Protein AF-A0A7K2IVZ9-F1 (afdb_monomer)

Sequence (81 aa):
MYNNSTSYSGVTIINEGTKYHPLMDSNGECLCSGNTSLEMKNSLKPGEQVAYWSMFSVPSDVDTITLEIPGFDPIEDIPIS

Structure (mmCIF, N/CA/C/O backbone):
data_AF-A0A7K2IVZ9-F1
#
_entry.id   AF-A0A7K2IVZ9-F1
#
loop_
_atom_site.group_PDB
_atom_site.id
_atom_site.type_symbol
_atom_site.label_atom_id
_atom_site.label_alt_id
_atom_site.label_comp_id
_atom_site.label_asym_id
_atom_site.label_entity_id
_atom_site.label_seq_id
_atom_site.pdbx_PDB_ins_code
_atom_site.Cartn_x
_atom_site.Cartn_y
_atom_site.Cartn_z
_atom_site.occupancy
_atom_site.B_iso_or_equiv
_atom_site.auth_seq_id
_atom_site.auth_comp_id
_atom_site.auth_asym_id
_atom_site.auth_atom_id
_atom_site.pdbx_PDB_model_num
ATOM 1 N N . MET A 1 1 ? -3.039 14.755 -10.653 1.00 35.78 1 MET A N 1
ATOM 2 C CA . MET A 1 1 ? -1.590 14.472 -10.735 1.00 35.78 1 MET A CA 1
ATOM 3 C C . MET A 1 1 ? -0.975 14.950 -9.432 1.00 35.78 1 MET A C 1
ATOM 5 O O . MET A 1 1 ? -1.004 16.146 -9.174 1.00 35.78 1 MET A O 1
ATOM 9 N N . TYR A 1 2 ? -0.590 14.027 -8.552 1.00 38.50 2 TYR A N 1
ATOM 10 C CA . TYR A 1 2 ? -0.111 14.339 -7.204 1.00 38.50 2 TYR A CA 1
ATOM 11 C C . TYR A 1 2 ? 1.283 14.982 -7.295 1.00 38.50 2 TYR A C 1
ATOM 13 O O . TYR A 1 2 ? 2.249 14.312 -7.632 1.00 38.50 2 TYR A O 1
ATOM 21 N N . ASN A 1 3 ? 1.358 16.299 -7.071 1.00 38.28 3 ASN A N 1
ATOM 22 C CA . ASN A 1 3 ? 2.567 17.125 -7.212 1.00 38.28 3 ASN A CA 1
ATOM 23 C C . ASN A 1 3 ? 3.215 17.445 -5.851 1.00 38.28 3 ASN A C 1
ATOM 25 O O . ASN A 1 3 ? 3.718 18.543 -5.635 1.00 38.28 3 ASN A O 1
ATOM 29 N N . ASN A 1 4 ? 3.139 16.506 -4.909 1.00 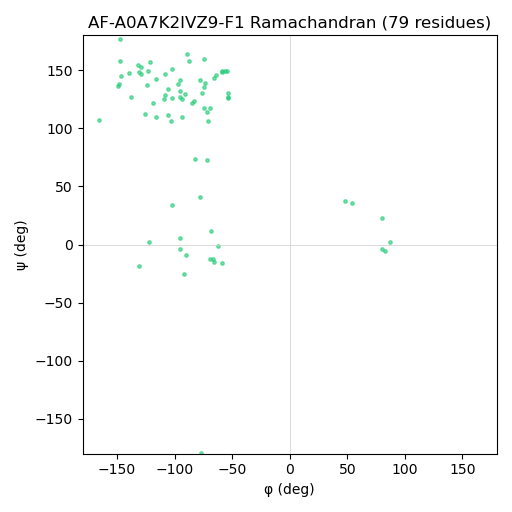43.75 4 ASN A N 1
ATOM 30 C CA . ASN A 1 4 ? 3.838 16.591 -3.634 1.00 43.75 4 ASN A CA 1
ATOM 31 C C . ASN A 1 4 ? 4.654 15.306 -3.504 1.00 43.75 4 ASN A C 1
ATOM 33 O O . ASN A 1 4 ? 4.087 14.218 -3.463 1.00 43.75 4 ASN A O 1
ATOM 37 N N . SER A 1 5 ? 5.977 15.434 -3.551 1.00 47.09 5 SER A N 1
ATOM 38 C CA . SER A 1 5 ? 6.940 14.332 -3.631 1.00 47.09 5 SER A CA 1
ATOM 39 C C . SER A 1 5 ? 7.160 13.645 -2.280 1.00 47.09 5 SER A C 1
ATOM 41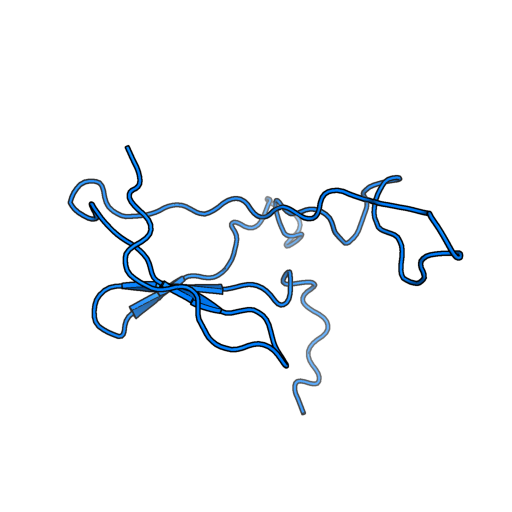 O O . SER A 1 5 ? 8.294 13.346 -1.915 1.00 47.09 5 SER A O 1
ATOM 43 N N . THR A 1 6 ? 6.103 13.432 -1.499 1.00 49.88 6 THR A N 1
ATOM 44 C CA . THR A 1 6 ? 6.162 12.487 -0.387 1.00 49.88 6 THR A CA 1
ATOM 45 C C . THR A 1 6 ? 6.202 11.088 -0.997 1.00 49.88 6 THR A C 1
ATOM 47 O O . THR A 1 6 ? 5.273 10.683 -1.697 1.00 49.88 6 THR A O 1
ATOM 50 N N . SER A 1 7 ? 7.327 10.390 -0.809 1.00 58.84 7 SER A N 1
ATOM 51 C CA . SER A 1 7 ? 7.593 9.059 -1.367 1.00 58.84 7 SER A CA 1
ATOM 52 C C . SER A 1 7 ? 6.743 8.012 -0.654 1.00 58.84 7 SER A C 1
ATOM 54 O O . SER A 1 7 ? 7.224 7.241 0.170 1.00 58.84 7 SER A O 1
ATOM 56 N N . TYR A 1 8 ? 5.444 8.004 -0.930 1.00 58.75 8 TYR A N 1
ATOM 57 C CA . TYR A 1 8 ? 4.614 6.858 -0.604 1.00 58.75 8 TYR A CA 1
ATOM 58 C C . TYR A 1 8 ? 4.938 5.755 -1.609 1.00 58.75 8 TYR A C 1
ATOM 60 O O . TYR A 1 8 ? 4.986 6.004 -2.817 1.00 58.75 8 TYR A O 1
ATOM 68 N N . SER A 1 9 ? 5.105 4.522 -1.130 1.00 64.06 9 SER A N 1
ATOM 69 C CA . SER A 1 9 ? 4.909 3.371 -2.009 1.00 64.06 9 SER A CA 1
ATOM 70 C C . SER A 1 9 ? 3.522 3.521 -2.636 1.00 64.06 9 SER A C 1
ATOM 72 O O . SER A 1 9 ? 2.548 3.805 -1.938 1.00 64.06 9 SER A O 1
ATOM 74 N N . GLY A 1 10 ? 3.428 3.384 -3.960 1.00 70.12 10 GLY A N 1
ATOM 75 C CA . GLY A 1 10 ? 2.156 3.480 -4.681 1.00 70.12 10 GLY A CA 1
ATOM 76 C C . GLY A 1 10 ? 1.133 2.410 -4.276 1.00 70.12 10 GLY A C 1
ATOM 77 O O . GLY A 1 10 ? 0.032 2.413 -4.811 1.00 70.12 10 GLY A O 1
ATOM 78 N N . VAL A 1 11 ? 1.496 1.508 -3.360 1.00 80.31 11 VAL A N 1
ATOM 79 C CA . VAL A 1 11 ? 0.669 0.431 -2.827 1.00 80.31 11 VAL A CA 1
ATOM 80 C C . VAL A 1 11 ? -0.080 0.907 -1.582 1.00 80.31 11 VAL A C 1
ATOM 82 O O . VAL A 1 11 ? 0.517 1.432 -0.640 1.00 80.31 11 VAL A O 1
ATOM 85 N N . THR A 1 12 ? -1.390 0.678 -1.556 1.00 86.94 12 THR A N 1
ATOM 86 C CA . THR A 1 12 ? -2.250 0.988 -0.403 1.00 86.94 12 THR A CA 1
ATOM 87 C C . THR A 1 12 ? -3.097 -0.213 -0.022 1.00 86.94 12 THR A C 1
ATOM 89 O O . THR A 1 12 ? -3.425 -1.028 -0.883 1.00 86.94 12 THR A O 1
ATOM 92 N N . ILE A 1 13 ? -3.481 -0.292 1.252 1.00 89.12 13 ILE A N 1
ATOM 93 C CA . ILE A 1 13 ? -4.463 -1.274 1.720 1.00 89.12 13 ILE A CA 1
ATOM 94 C C . ILE A 1 13 ? -5.776 -0.576 2.069 1.00 89.12 13 ILE A C 1
ATOM 96 O O . ILE A 1 13 ? -5.778 0.571 2.529 1.00 89.12 13 ILE A O 1
ATOM 100 N N . ILE A 1 14 ? -6.888 -1.267 1.839 1.00 89.06 14 ILE A N 1
ATOM 101 C CA . ILE A 1 14 ? -8.234 -0.793 2.155 1.00 89.06 14 ILE A CA 1
ATOM 102 C C . ILE A 1 14 ? -8.932 -1.801 3.066 1.00 89.06 14 ILE A C 1
ATOM 104 O O . ILE A 1 14 ? -8.868 -3.007 2.830 1.00 89.06 14 ILE A O 1
ATOM 108 N N . ASN A 1 15 ? -9.627 -1.290 4.080 1.00 88.50 15 ASN A N 1
ATOM 109 C CA . ASN A 1 15 ? -10.579 -2.040 4.894 1.00 88.50 15 ASN A CA 1
ATOM 110 C C . ASN A 1 15 ? -11.823 -1.165 5.132 1.00 88.50 15 ASN A C 1
ATOM 112 O O . ASN A 1 15 ? -11.687 -0.004 5.510 1.00 88.50 15 ASN A O 1
ATOM 116 N N . GLU A 1 16 ? -13.015 -1.682 4.816 1.00 86.81 16 GLU A N 1
ATOM 117 C CA . GLU A 1 16 ? -14.310 -0.989 4.989 1.00 86.81 16 GLU A CA 1
ATOM 118 C C . GLU A 1 16 ? -14.351 0.463 4.454 1.00 86.81 16 GLU A C 1
ATOM 120 O O . GLU A 1 16 ? -14.945 1.365 5.040 1.00 86.81 16 GLU A O 1
ATOM 125 N N . GLY A 1 17 ? -13.687 0.719 3.321 1.00 85.88 17 GLY A N 1
ATOM 126 C CA . GLY A 1 17 ? -13.600 2.054 2.713 1.00 85.88 17 GLY A CA 1
ATOM 127 C C . GLY A 1 17 ? -12.558 2.988 3.346 1.00 85.88 17 GLY A C 1
ATOM 128 O O . GLY A 1 17 ? -12.310 4.073 2.817 1.00 85.88 17 GLY A O 1
ATOM 129 N N . THR A 1 18 ? -11.892 2.564 4.419 1.00 88.38 18 THR A N 1
ATOM 130 C CA . THR A 1 18 ? -10.734 3.254 4.995 1.00 88.38 18 THR A CA 1
ATOM 131 C C . THR A 1 18 ? -9.472 2.868 4.234 1.00 88.38 18 THR A C 1
ATOM 133 O O . THR A 1 18 ? -9.129 1.691 4.136 1.00 88.38 18 THR A O 1
ATOM 136 N N . LYS A 1 19 ? -8.764 3.867 3.696 1.00 88.19 19 LYS A N 1
ATOM 137 C CA . LYS A 1 19 ? -7.479 3.694 3.006 1.00 88.19 19 LYS A CA 1
ATOM 138 C C . LYS A 1 19 ? -6.322 3.932 3.971 1.00 88.19 19 LYS A C 1
ATOM 140 O O . LYS A 1 19 ? -6.228 5.001 4.571 1.00 88.19 19 LYS A O 1
ATOM 145 N N . TYR A 1 20 ? -5.412 2.967 4.053 1.00 88.25 20 TYR A N 1
ATOM 146 C CA . TYR A 1 20 ? -4.191 3.065 4.842 1.00 88.25 20 TYR A CA 1
ATOM 147 C C . TYR A 1 20 ? -2.989 3.213 3.912 1.00 88.25 20 TYR A C 1
ATOM 149 O O . TYR A 1 20 ? -2.785 2.433 2.976 1.00 88.25 20 TYR A O 1
ATOM 157 N N . HIS A 1 21 ? -2.182 4.230 4.194 1.00 87.88 21 HIS A N 1
ATOM 158 C CA . HIS A 1 21 ? -0.876 4.413 3.578 1.00 87.88 21 HIS A CA 1
ATOM 159 C C . HIS A 1 21 ? 0.200 3.664 4.376 1.00 87.88 21 HIS A C 1
ATOM 161 O O . HIS A 1 21 ? -0.003 3.396 5.565 1.00 87.88 21 HIS A O 1
ATOM 167 N N . PRO A 1 22 ? 1.345 3.341 3.750 1.00 87.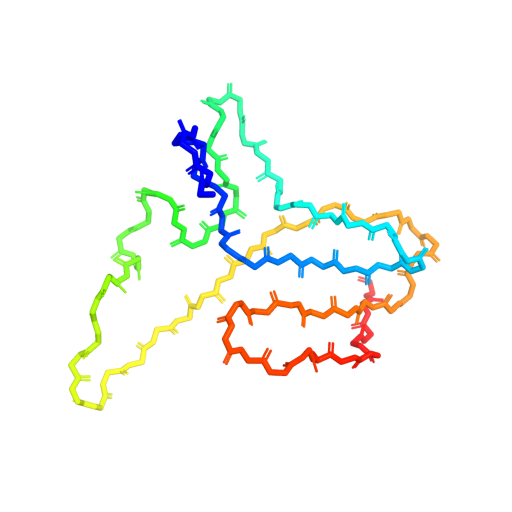88 22 PRO A N 1
ATOM 168 C CA . PRO A 1 22 ? 2.485 2.795 4.470 1.00 87.88 22 PRO A CA 1
ATOM 169 C C . PRO A 1 22 ? 2.903 3.702 5.631 1.00 87.88 22 PRO A C 1
ATOM 171 O O . PRO A 1 22 ? 2.762 4.927 5.563 1.00 87.88 22 PRO A O 1
ATOM 174 N N . LEU A 1 23 ? 3.447 3.096 6.684 1.00 89.31 23 LEU A N 1
ATOM 175 C CA . LEU A 1 23 ? 4.040 3.829 7.798 1.00 89.31 23 LEU A CA 1
ATOM 176 C C . LEU A 1 23 ? 5.172 4.733 7.311 1.00 89.31 23 LEU A C 1
ATOM 178 O O . LEU A 1 23 ? 5.873 4.395 6.360 1.00 89.31 23 LEU A O 1
ATOM 182 N N . MET A 1 24 ? 5.360 5.858 7.996 1.00 86.38 24 MET A N 1
ATOM 183 C CA . MET A 1 24 ? 6.417 6.827 7.716 1.00 86.38 24 MET A CA 1
ATOM 184 C C . MET A 1 24 ? 7.372 6.893 8.911 1.00 86.38 24 MET A C 1
ATOM 186 O O . MET A 1 24 ? 6.929 6.811 10.059 1.00 86.38 24 MET A O 1
ATOM 190 N N . ASP A 1 25 ? 8.670 7.033 8.653 1.00 85.00 25 ASP A N 1
ATOM 191 C CA . ASP A 1 25 ? 9.677 7.263 9.686 1.00 85.00 25 ASP A CA 1
ATOM 192 C C . ASP A 1 25 ? 9.670 8.728 10.178 1.00 85.00 25 ASP A C 1
ATOM 194 O O . ASP A 1 25 ? 8.892 9.571 9.721 1.00 85.00 25 ASP A O 1
ATOM 198 N N . SER A 1 26 ? 10.557 9.062 11.120 1.00 88.81 26 SER A N 1
ATOM 199 C CA . SER A 1 26 ? 10.666 10.424 11.663 1.00 88.81 26 SER A CA 1
ATOM 200 C C . SER A 1 26 ? 11.135 11.478 10.652 1.00 88.81 26 SER A C 1
ATOM 202 O O . SER A 1 26 ? 11.025 12.669 10.933 1.00 88.81 26 SER A O 1
ATOM 204 N N . ASN A 1 27 ? 11.681 11.060 9.510 1.00 84.44 27 ASN A N 1
ATOM 205 C CA . ASN A 1 27 ? 12.148 11.929 8.432 1.00 84.44 27 ASN A CA 1
ATOM 206 C C . ASN A 1 27 ? 11.082 12.120 7.340 1.00 84.44 27 ASN A C 1
ATOM 208 O O . ASN A 1 27 ? 11.294 12.905 6.419 1.00 84.44 27 ASN A O 1
ATOM 212 N N . GLY A 1 28 ? 9.937 11.435 7.446 1.00 80.62 28 GLY A N 1
ATOM 213 C CA . GLY A 1 28 ? 8.889 11.460 6.431 1.00 80.62 28 GLY A CA 1
ATOM 214 C C . GLY A 1 28 ? 9.166 10.536 5.243 1.00 80.62 28 GLY A C 1
ATOM 215 O O . GLY A 1 28 ? 8.614 10.764 4.168 1.00 80.62 28 GLY A O 1
ATOM 216 N N . GLU A 1 29 ? 9.994 9.507 5.421 1.00 81.19 29 GLU A N 1
ATOM 217 C CA . GLU A 1 29 ? 10.230 8.449 4.434 1.00 81.19 29 GLU A CA 1
ATOM 218 C C . GLU A 1 29 ? 9.323 7.247 4.721 1.00 81.19 29 GLU A C 1
ATOM 220 O O . GLU A 1 29 ? 9.121 6.882 5.880 1.00 81.19 29 GLU A O 1
ATOM 225 N N . CYS A 1 30 ? 8.781 6.596 3.686 1.00 82.75 30 CYS A N 1
ATOM 226 C CA . CYS A 1 30 ? 7.988 5.384 3.896 1.00 82.75 30 CYS A CA 1
ATOM 227 C C . CYS A 1 30 ? 8.849 4.247 4.481 1.00 82.75 30 CYS A C 1
ATOM 229 O O . CYS A 1 30 ? 9.996 4.022 4.085 1.00 82.75 30 CYS A O 1
ATOM 231 N N . LEU A 1 31 ? 8.246 3.426 5.334 1.00 85.62 31 LEU A N 1
ATOM 232 C CA . LEU A 1 31 ? 8.734 2.091 5.666 1.00 85.62 31 LEU A CA 1
ATOM 233 C C . LEU A 1 31 ? 8.267 1.123 4.581 1.00 85.62 31 LEU A C 1
ATOM 235 O O . LEU A 1 31 ? 7.313 0.358 4.739 1.00 85.62 31 LEU A O 1
ATOM 239 N N . CYS A 1 32 ? 8.902 1.234 3.424 1.00 83.88 32 CYS A N 1
ATOM 240 C CA . CYS A 1 32 ? 8.572 0.461 2.245 1.00 83.88 32 CYS A CA 1
ATOM 241 C C . CYS A 1 32 ? 9.819 0.174 1.408 1.00 83.88 32 CYS A C 1
ATOM 243 O O . CYS A 1 32 ? 10.914 0.647 1.710 1.00 83.88 32 CYS A O 1
ATOM 245 N N . SER A 1 33 ? 9.667 -0.579 0.323 1.00 79.62 33 SER A N 1
ATOM 246 C CA . SER A 1 33 ? 10.768 -0.892 -0.586 1.00 79.62 33 SER A CA 1
ATOM 247 C C . SER A 1 33 ? 11.296 0.316 -1.384 1.00 79.62 33 SER A C 1
ATOM 249 O O . SER A 1 33 ? 12.078 0.086 -2.300 1.00 79.62 33 SER A O 1
ATOM 251 N N . GLY A 1 34 ? 10.927 1.576 -1.078 1.00 68.25 34 GLY A N 1
ATOM 252 C CA . GLY A 1 34 ? 11.388 2.751 -1.837 1.00 68.25 34 GLY A CA 1
ATOM 253 C C . GLY A 1 34 ? 11.190 4.142 -1.220 1.00 68.25 34 GLY A C 1
ATOM 254 O O . GLY A 1 34 ? 10.069 4.634 -1.207 1.00 68.25 34 GLY A O 1
ATOM 255 N N . ASN A 1 35 ? 12.244 4.815 -0.730 1.00 56.84 35 ASN A N 1
ATOM 256 C CA . ASN A 1 35 ? 13.0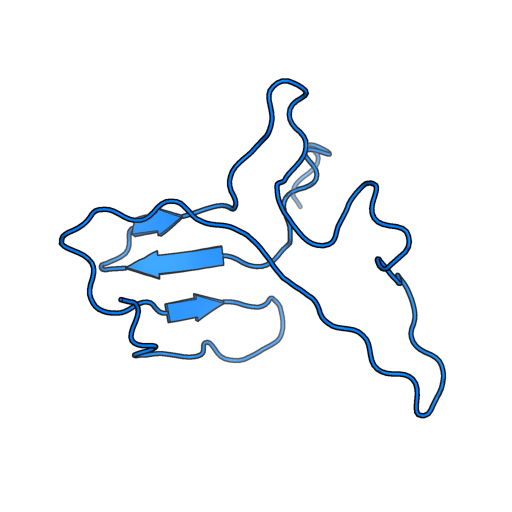75 5.785 -1.490 1.00 56.84 35 ASN A CA 1
ATOM 257 C C . ASN A 1 35 ? 14.604 5.541 -1.370 1.00 56.84 35 ASN A C 1
ATOM 259 O O . ASN A 1 35 ? 15.388 6.004 -2.194 1.00 56.84 35 ASN A O 1
ATOM 263 N N . THR A 1 36 ? 15.048 4.793 -0.353 1.00 53.56 36 THR A N 1
ATOM 264 C CA . THR A 1 36 ? 16.472 4.661 0.043 1.00 53.56 36 THR A CA 1
ATOM 265 C C . THR A 1 36 ? 17.001 3.220 0.043 1.00 53.56 36 THR A C 1
ATOM 267 O O . THR A 1 36 ? 18.162 2.981 0.377 1.00 53.56 36 THR A O 1
ATOM 270 N N . SER A 1 37 ? 16.177 2.243 -0.350 1.00 60.12 37 SER A N 1
ATOM 271 C CA . SER A 1 37 ? 16.586 0.838 -0.436 1.00 60.12 37 SER A CA 1
ATOM 272 C C . SER A 1 37 ? 17.444 0.584 -1.679 1.00 60.12 37 SER A C 1
ATOM 274 O O . SER A 1 37 ? 17.032 0.903 -2.794 1.00 60.12 37 SER A O 1
ATOM 276 N N . LEU A 1 38 ? 18.596 -0.078 -1.504 1.00 57.31 38 LEU A N 1
ATOM 277 C CA . LEU A 1 38 ? 19.414 -0.609 -2.611 1.00 57.31 38 LEU A CA 1
ATOM 278 C C . LEU A 1 38 ? 18.647 -1.617 -3.485 1.00 57.31 38 LEU A C 1
ATOM 280 O O . LEU A 1 38 ? 19.076 -1.923 -4.597 1.00 57.31 38 LEU A O 1
ATOM 284 N N . GLU A 1 39 ? 17.525 -2.136 -2.989 1.00 62.88 39 GLU A N 1
ATOM 285 C CA . GLU A 1 39 ? 16.671 -3.072 -3.710 1.00 62.88 39 GLU A CA 1
ATOM 286 C C . GLU A 1 39 ? 15.585 -2.378 -4.540 1.00 62.88 39 GLU A C 1
ATOM 288 O O . GLU A 1 39 ? 14.960 -3.039 -5.365 1.00 62.88 39 GLU A O 1
ATOM 293 N N . MET A 1 40 ? 15.375 -1.058 -4.410 1.00 70.25 40 MET A N 1
ATOM 294 C CA . MET A 1 40 ? 14.421 -0.375 -5.284 1.00 70.25 40 MET A CA 1
ATOM 295 C C . MET A 1 40 ? 14.955 -0.313 -6.716 1.00 70.25 40 MET A C 1
ATOM 297 O O . MET A 1 40 ? 15.961 0.340 -6.997 1.00 70.25 40 MET A O 1
ATOM 301 N N . LYS A 1 41 ? 14.238 -0.942 -7.651 1.00 73.31 41 LYS A N 1
ATOM 302 C CA . LYS A 1 41 ? 14.586 -0.938 -9.074 1.00 73.31 41 LYS A CA 1
ATOM 303 C C . LYS A 1 41 ? 13.510 -0.248 -9.894 1.00 73.31 41 LYS A C 1
ATOM 305 O O . LYS A 1 41 ? 12.455 -0.806 -10.149 1.00 73.31 41 LYS A O 1
ATOM 310 N N . ASN A 1 42 ? 13.832 0.933 -10.417 1.00 74.75 42 ASN A N 1
ATOM 311 C CA . ASN A 1 42 ? 12.951 1.655 -11.345 1.00 74.75 42 ASN A CA 1
ATOM 312 C C . ASN A 1 42 ? 12.776 0.940 -12.701 1.00 74.75 42 ASN A C 1
ATOM 314 O O . ASN A 1 42 ? 11.918 1.314 -13.495 1.00 74.75 42 ASN A O 1
ATOM 318 N N . SER A 1 43 ? 13.603 -0.068 -12.986 1.00 78.56 43 SER A N 1
ATOM 319 C CA . SER A 1 43 ? 13.529 -0.892 -14.191 1.00 78.56 43 SER A CA 1
ATOM 320 C C . SER A 1 43 ? 14.010 -2.307 -13.892 1.00 78.56 43 SER A C 1
ATOM 322 O O . SER A 1 43 ? 15.049 -2.466 -13.249 1.00 78.56 43 SER A O 1
ATOM 324 N N . LEU A 1 44 ? 13.315 -3.309 -14.426 1.00 82.25 44 LEU A N 1
ATOM 325 C CA . LEU A 1 44 ? 13.733 -4.709 -14.389 1.00 82.25 44 LEU A CA 1
ATOM 326 C C . LEU A 1 44 ? 14.240 -5.141 -15.764 1.00 82.25 44 LEU A C 1
ATOM 328 O O . LEU A 1 44 ? 13.608 -4.871 -16.787 1.00 82.25 44 LEU A O 1
ATOM 332 N N . LYS A 1 45 ? 15.387 -5.819 -15.799 1.00 91.31 45 LYS A N 1
ATOM 333 C CA . LYS A 1 45 ? 15.875 -6.501 -17.002 1.00 91.31 45 LYS A CA 1
ATOM 334 C C . LYS A 1 45 ? 15.065 -7.781 -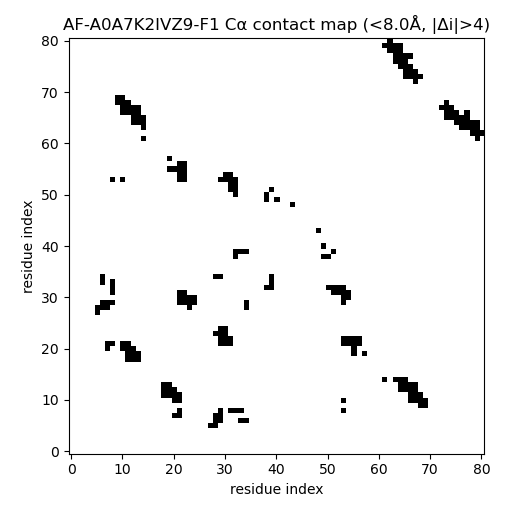17.250 1.00 91.31 45 LYS A C 1
ATOM 336 O O . LYS A 1 45 ? 14.471 -8.326 -16.320 1.00 91.31 45 LYS A O 1
ATOM 341 N N . PRO A 1 46 ? 15.064 -8.321 -18.482 1.00 93.88 46 PRO A N 1
ATOM 342 C CA . PRO A 1 46 ? 14.434 -9.610 -18.753 1.00 93.88 46 PRO A CA 1
ATOM 343 C C . PRO A 1 46 ? 14.946 -10.707 -17.808 1.00 93.88 46 PRO A C 1
ATOM 345 O O . PRO A 1 46 ? 16.153 -10.914 -17.693 1.00 93.88 46 PRO A O 1
ATOM 348 N N . GLY A 1 47 ? 14.023 -11.398 -17.132 1.00 93.62 47 GLY A N 1
ATOM 349 C CA . GLY A 1 47 ? 14.327 -12.460 -16.164 1.00 93.62 47 GLY A CA 1
ATOM 350 C C . GLY A 1 47 ? 14.686 -11.977 -14.753 1.00 93.62 47 GLY A C 1
ATOM 351 O O . GLY A 1 47 ? 14.836 -12.800 -13.854 1.00 93.62 47 GLY A O 1
ATOM 352 N N . GLU A 1 48 ? 14.805 -10.669 -14.537 1.00 89.88 48 GLU A N 1
ATOM 353 C CA . GLU A 1 48 ? 15.048 -10.094 -13.220 1.00 89.88 48 GLU A CA 1
ATOM 354 C C . GLU A 1 48 ? 13.762 -10.057 -12.388 1.00 89.88 48 GLU A C 1
ATOM 356 O O . GLU A 1 48 ? 12.680 -9.769 -12.899 1.00 89.88 48 GLU A O 1
ATOM 361 N N . GLN A 1 49 ? 13.890 -10.339 -11.094 1.00 85.38 49 GLN A N 1
ATOM 362 C CA . GLN A 1 49 ? 12.800 -10.281 -10.125 1.00 85.38 49 GLN A CA 1
ATOM 363 C C . GLN A 1 49 ? 13.266 -9.494 -8.903 1.00 85.38 49 GLN A C 1
ATOM 365 O O . GLN A 1 49 ? 14.449 -9.509 -8.555 1.00 85.38 49 GLN A O 1
ATOM 370 N N . VAL A 1 50 ? 12.334 -8.802 -8.259 1.00 82.25 50 VAL A N 1
ATOM 371 C CA . VAL A 1 50 ? 12.584 -8.055 -7.028 1.00 82.25 50 VAL A CA 1
ATOM 372 C C . VAL A 1 50 ? 11.340 -8.096 -6.152 1.00 82.25 50 VAL A C 1
ATOM 374 O O . VAL A 1 50 ? 10.219 -8.090 -6.663 1.00 82.25 50 VAL A O 1
ATOM 377 N N . ALA A 1 51 ? 11.538 -8.150 -4.840 1.00 82.12 51 ALA A N 1
ATOM 378 C CA . ALA A 1 51 ? 10.450 -8.063 -3.883 1.00 82.12 51 ALA A CA 1
ATOM 379 C C . ALA A 1 51 ? 10.123 -6.590 -3.602 1.00 82.12 51 ALA A C 1
ATOM 381 O O . ALA A 1 51 ? 10.976 -5.834 -3.139 1.00 82.12 51 ALA A O 1
ATOM 382 N N . TYR A 1 52 ? 8.877 -6.196 -3.858 1.00 81.44 52 TYR A N 1
ATOM 383 C CA . TYR A 1 52 ? 8.325 -4.932 -3.378 1.00 81.44 52 TYR A CA 1
ATOM 384 C C . TYR A 1 52 ? 7.539 -5.182 -2.097 1.00 81.44 52 TYR A C 1
ATOM 386 O O . TYR A 1 52 ? 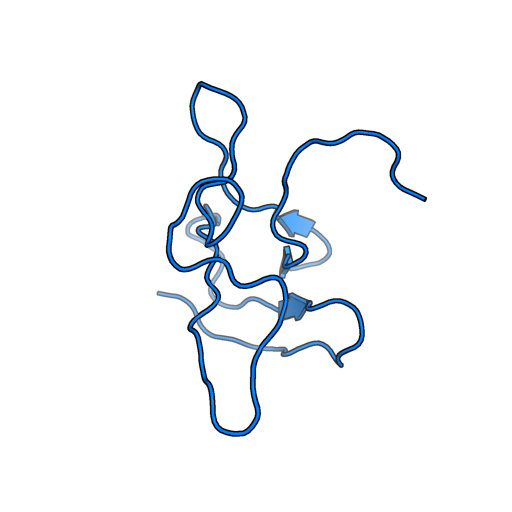6.807 -6.165 -1.996 1.00 81.44 52 TYR A O 1
ATOM 394 N N . TRP A 1 53 ? 7.687 -4.296 -1.117 1.00 84.38 53 TRP A N 1
ATOM 395 C CA . TRP A 1 53 ? 7.025 -4.433 0.176 1.00 84.38 53 TRP A CA 1
ATOM 396 C C . TRP A 1 53 ? 6.671 -3.071 0.767 1.00 84.38 53 TRP A C 1
ATOM 398 O O . TRP A 1 53 ? 7.221 -2.033 0.397 1.00 84.38 53 TRP A O 1
ATOM 408 N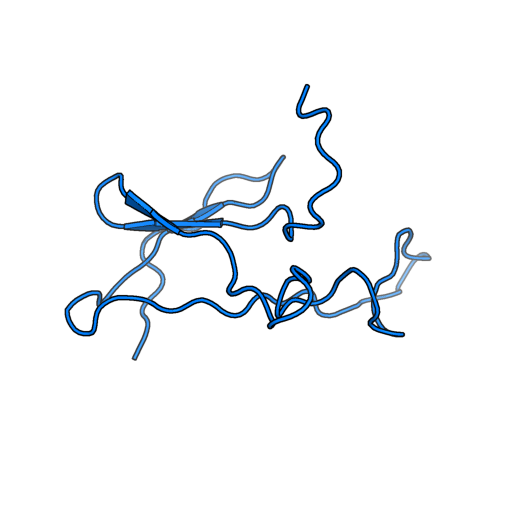 N . SER A 1 54 ? 5.700 -3.054 1.671 1.00 87.06 54 SER A N 1
ATOM 409 C CA . SER A 1 54 ? 5.280 -1.865 2.412 1.00 87.06 54 SER A CA 1
ATOM 410 C C . SER A 1 54 ? 4.774 -2.295 3.778 1.00 87.06 54 SER A C 1
ATOM 412 O O . SER A 1 54 ? 4.068 -3.295 3.882 1.00 87.06 54 SER A O 1
ATOM 414 N N . MET A 1 55 ? 5.162 -1.566 4.820 1.00 88.50 55 MET A N 1
ATOM 415 C CA . MET A 1 55 ? 4.717 -1.822 6.183 1.00 88.50 55 MET A CA 1
ATOM 416 C C . MET A 1 55 ? 3.520 -0.936 6.510 1.00 88.50 55 MET A C 1
ATOM 418 O O . MET A 1 55 ? 3.555 0.275 6.293 1.00 88.50 55 MET A O 1
ATOM 422 N N . PHE A 1 56 ? 2.479 -1.540 7.071 1.00 89.12 56 PHE A N 1
ATOM 423 C CA . PHE A 1 56 ? 1.255 -0.861 7.477 1.00 89.12 56 PHE A CA 1
ATOM 424 C C . PHE A 1 56 ? 1.005 -1.102 8.964 1.00 89.12 56 PHE A C 1
ATOM 426 O O . PHE A 1 56 ? 1.363 -2.149 9.498 1.00 89.12 56 PHE A O 1
ATOM 433 N N . SER A 1 57 ? 0.374 -0.131 9.622 1.00 88.88 57 SER A N 1
ATOM 434 C CA . SER A 1 57 ? -0.222 -0.326 10.942 1.00 88.88 57 SER A CA 1
ATOM 435 C C . SER A 1 57 ? -1.726 -0.385 10.759 1.00 88.88 57 SER A C 1
ATOM 437 O O . SER A 1 57 ? -2.344 0.622 10.414 1.00 88.88 57 SER A O 1
ATOM 439 N N . VAL A 1 58 ? -2.298 -1.557 10.989 1.00 85.88 58 VAL A N 1
ATOM 440 C CA . VAL A 1 58 ? -3.743 -1.775 10.966 1.00 85.88 58 VAL A CA 1
ATOM 441 C C . VAL A 1 58 ? -4.287 -1.852 12.398 1.00 85.88 58 VAL A C 1
ATOM 443 O O . VAL A 1 58 ? -3.544 -2.234 13.307 1.00 85.88 58 VAL A O 1
ATOM 446 N N . PRO A 1 59 ? -5.551 -1.464 12.633 1.00 86.31 59 PRO A N 1
ATOM 447 C CA . PRO A 1 59 ? -6.240 -1.751 13.888 1.00 86.31 59 PRO A CA 1
ATOM 448 C C . PRO A 1 59 ? -6.266 -3.257 14.197 1.00 86.31 59 PRO A C 1
ATOM 450 O O . PRO A 1 59 ? -6.278 -4.080 13.285 1.00 86.31 59 PRO A O 1
ATOM 453 N N . SER A 1 60 ? -6.272 -3.623 15.482 1.00 88.00 60 SER A N 1
ATOM 454 C CA . SER A 1 60 ? -6.225 -5.029 15.925 1.00 88.00 60 SER A CA 1
ATOM 455 C C . SER A 1 60 ? -7.495 -5.829 15.626 1.00 88.00 60 SER A C 1
ATOM 457 O O . SER A 1 60 ? -7.508 -7.037 15.813 1.00 88.00 60 SER A O 1
ATOM 459 N N . ASP A 1 61 ? -8.573 -5.146 15.254 1.00 88.88 61 ASP A N 1
ATOM 460 C CA . ASP A 1 61 ? -9.868 -5.697 14.857 1.00 88.88 61 ASP A CA 1
ATOM 461 C C . ASP A 1 61 ? -10.012 -5.857 13.332 1.00 88.88 61 ASP A C 1
ATOM 463 O O . ASP A 1 61 ? -11.084 -6.216 12.854 1.00 88.88 61 ASP A O 1
ATOM 467 N N . VAL A 1 62 ? -8.946 -5.608 12.560 1.00 89.88 62 VAL A N 1
ATOM 468 C CA . VAL A 1 62 ? -8.923 -5.850 11.112 1.00 89.88 62 VAL A CA 1
ATOM 469 C C . VAL A 1 62 ? -8.353 -7.236 10.817 1.00 89.88 62 VAL A C 1
ATOM 471 O O . VAL A 1 62 ? -7.147 -7.445 10.918 1.00 89.88 62 VAL A O 1
ATOM 474 N N . ASP A 1 63 ? -9.217 -8.147 10.368 1.00 90.75 63 ASP A N 1
ATOM 475 C CA . ASP A 1 63 ? -8.836 -9.523 10.006 1.00 90.75 63 ASP A CA 1
ATOM 476 C C . ASP A 1 63 ? -8.468 -9.682 8.518 1.00 90.75 63 ASP A C 1
ATOM 478 O O . ASP A 1 63 ? -7.724 -10.591 8.139 1.00 90.75 63 ASP A O 1
ATOM 482 N N . THR A 1 64 ? -8.995 -8.811 7.651 1.00 94.06 64 THR A N 1
ATOM 483 C CA . THR A 1 64 ? -8.803 -8.888 6.195 1.00 94.06 64 THR A CA 1
ATOM 484 C C . THR A 1 64 ? -8.592 -7.524 5.554 1.00 94.06 64 THR A C 1
ATOM 486 O O . THR A 1 64 ? -9.182 -6.520 5.966 1.00 94.06 64 THR A O 1
ATOM 489 N N . ILE A 1 65 ? -7.798 -7.493 4.484 1.00 93.44 65 ILE A N 1
ATOM 490 C CA . ILE A 1 65 ? -7.500 -6.280 3.715 1.00 93.44 65 ILE A CA 1
ATOM 491 C C . ILE A 1 65 ? -7.656 -6.503 2.213 1.00 93.44 65 ILE A C 1
ATOM 493 O O . ILE A 1 65 ? -7.507 -7.612 1.707 1.00 93.44 65 ILE A O 1
ATOM 497 N N . THR A 1 66 ? -7.921 -5.414 1.494 1.00 94.56 66 THR A N 1
ATOM 498 C CA . THR A 1 66 ? -7.807 -5.346 0.033 1.00 94.56 66 THR A CA 1
ATOM 499 C C . THR A 1 66 ? -6.523 -4.615 -0.340 1.00 94.56 66 THR A C 1
ATOM 501 O O . THR A 1 66 ? -6.299 -3.497 0.126 1.00 94.56 66 THR A O 1
ATOM 504 N N . LEU A 1 67 ? -5.678 -5.227 -1.169 1.00 90.94 67 LEU A N 1
ATOM 505 C CA . LEU A 1 67 ? -4.444 -4.628 -1.677 1.00 90.94 67 LEU A CA 1
ATOM 506 C C . LEU A 1 67 ? -4.691 -3.958 -3.030 1.00 90.94 67 LEU A C 1
ATOM 508 O O . LEU A 1 67 ? -5.111 -4.613 -3.983 1.00 90.94 67 LEU A O 1
ATOM 512 N N . GLU A 1 68 ? -4.355 -2.674 -3.137 1.00 89.56 68 GLU A N 1
ATOM 513 C CA . GLU A 1 68 ? -4.403 -1.934 -4.398 1.00 89.56 68 GLU A CA 1
ATOM 514 C C . GLU A 1 68 ? -2.993 -1.633 -4.913 1.00 89.56 68 GLU A C 1
ATOM 516 O O . GLU A 1 68 ? -2.188 -0.990 -4.230 1.00 89.56 68 GLU A O 1
ATOM 521 N N . ILE A 1 69 ? -2.723 -2.047 -6.154 1.00 85.06 69 ILE A N 1
ATOM 522 C CA . ILE A 1 69 ? -1.519 -1.688 -6.908 1.00 85.06 69 ILE A CA 1
ATOM 523 C C . ILE A 1 69 ? -1.971 -0.933 -8.168 1.00 85.06 69 ILE A C 1
ATOM 525 O O . ILE A 1 69 ? -2.73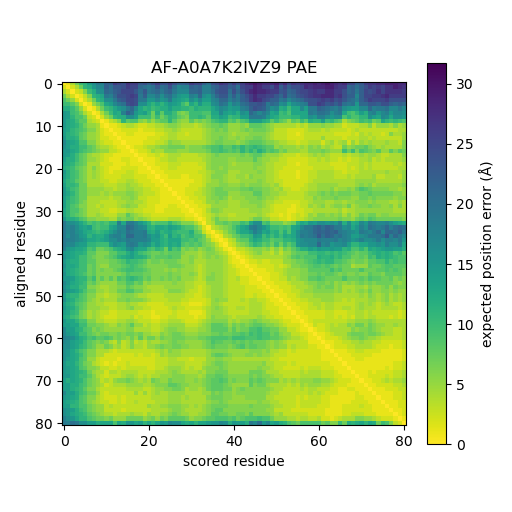2 -1.487 -8.962 1.00 85.06 69 ILE A O 1
ATOM 529 N N . PRO A 1 70 ? -1.526 0.316 -8.395 1.00 80.38 70 PRO A N 1
ATOM 530 C CA . PRO A 1 70 ? -1.932 1.091 -9.561 1.00 80.38 70 PRO A CA 1
ATOM 531 C C . PRO A 1 70 ? -1.690 0.346 -10.879 1.00 80.38 70 PRO A C 1
ATOM 533 O O . PRO A 1 70 ? -0.576 -0.093 -11.157 1.00 80.38 70 PRO A O 1
ATOM 536 N N . GLY A 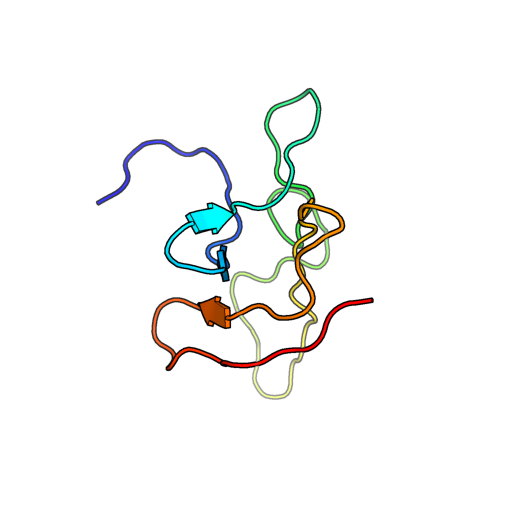1 71 ? -2.733 0.244 -11.705 1.00 84.19 71 GLY A N 1
ATOM 537 C CA . GLY A 1 71 ? -2.681 -0.453 -12.995 1.00 84.19 71 GLY A CA 1
ATOM 538 C C . GLY A 1 71 ? -2.971 -1.956 -12.932 1.00 84.19 71 GLY A C 1
ATOM 539 O O . GLY A 1 71 ? -2.929 -2.602 -13.976 1.00 84.19 71 GLY A O 1
ATOM 540 N N . PHE A 1 72 ? -3.287 -2.493 -11.753 1.00 87.00 72 PHE A N 1
ATOM 541 C CA . PHE A 1 72 ? -3.707 -3.877 -11.546 1.00 87.00 72 PHE A CA 1
ATOM 542 C C . PHE A 1 72 ? -5.091 -3.920 -10.899 1.00 87.00 72 PHE A C 1
ATOM 544 O O . PHE A 1 72 ? -5.502 -2.964 -10.235 1.00 87.00 72 PHE A O 1
ATOM 551 N N . ASP A 1 73 ? -5.791 -5.039 -11.080 1.00 94.12 73 ASP A N 1
ATOM 552 C CA . ASP A 1 73 ? -7.016 -5.307 -10.333 1.00 94.12 73 ASP A CA 1
ATOM 553 C C . ASP A 1 73 ? -6.688 -5.477 -8.836 1.00 94.12 73 ASP A C 1
ATOM 555 O O . ASP A 1 73 ? -5.630 -6.032 -8.504 1.00 94.12 73 ASP A O 1
ATOM 559 N N . PRO A 1 74 ? -7.555 -4.999 -7.923 1.00 93.50 74 PRO A N 1
ATOM 560 C CA . PRO A 1 74 ? -7.361 -5.189 -6.493 1.00 93.50 74 PRO A CA 1
ATOM 561 C C . PRO A 1 74 ? -7.299 -6.669 -6.112 1.00 93.50 74 PRO A C 1
ATOM 563 O O . PRO A 1 74 ? -7.964 -7.515 -6.711 1.00 93.50 74 PRO A O 1
ATOM 566 N N . ILE A 1 75 ? -6.520 -6.972 -5.077 1.00 94.12 75 ILE A N 1
ATOM 567 C CA . ILE A 1 75 ? -6.478 -8.304 -4.472 1.00 94.12 75 ILE A CA 1
ATOM 568 C C . ILE A 1 75 ? -7.276 -8.238 -3.172 1.00 94.12 75 ILE A C 1
ATOM 570 O O . ILE A 1 75 ? -6.832 -7.620 -2.204 1.00 94.12 75 ILE A O 1
ATOM 574 N N . GLU A 1 76 ? -8.465 -8.827 -3.182 1.00 95.62 76 GLU A N 1
ATOM 575 C CA . GLU A 1 76 ? -9.439 -8.773 -2.087 1.00 95.62 76 GLU A CA 1
ATOM 576 C C . GLU A 1 76 ? -9.236 -9.913 -1.072 1.00 95.62 76 GLU A C 1
ATOM 578 O O . GLU A 1 76 ? -8.542 -10.895 -1.347 1.00 95.62 76 GLU A O 1
ATOM 583 N N . ASP A 1 77 ? -9.846 -9.762 0.109 1.00 94.69 77 ASP A N 1
ATOM 584 C CA . ASP A 1 77 ? -9.937 -10.783 1.164 1.00 94.69 77 ASP A CA 1
ATOM 585 C C . ASP A 1 77 ? -8.595 -11.392 1.615 1.00 94.69 77 ASP A C 1
ATOM 587 O O . ASP A 1 77 ? -8.509 -12.575 1.955 1.00 94.69 77 ASP A O 1
ATOM 591 N N . ILE A 1 78 ? -7.526 -10.589 1.652 1.00 93.25 78 ILE A N 1
ATOM 592 C CA . ILE A 1 78 ? -6.220 -11.038 2.149 1.00 93.25 78 ILE A CA 1
ATOM 593 C C . ILE A 1 78 ? -6.278 -11.125 3.681 1.00 93.25 78 ILE A C 1
ATOM 595 O O . ILE A 1 78 ? -6.444 -10.081 4.319 1.00 93.25 78 ILE A O 1
ATOM 599 N N . PRO A 1 79 ? -6.097 -12.312 4.293 1.00 92.94 79 PRO A N 1
ATOM 600 C CA . PRO A 1 79 ? -6.085 -12.448 5.743 1.00 92.94 79 PRO A CA 1
ATOM 601 C C . PRO A 1 79 ? -4.784 -11.896 6.334 1.00 92.94 79 PRO A C 1
ATOM 603 O O . PRO A 1 79 ? -3.697 -12.141 5.801 1.00 92.94 79 PRO A O 1
ATOM 606 N N . ILE A 1 80 ? -4.891 -11.194 7.459 1.00 85.06 80 ILE A N 1
ATOM 607 C CA . ILE A 1 80 ? -3.753 -10.707 8.245 1.00 85.06 80 ILE A CA 1
ATOM 608 C C . ILE A 1 80 ? -3.922 -11.114 9.714 1.00 85.06 80 ILE A C 1
ATOM 610 O O . ILE A 1 80 ? -5.042 -11.257 10.194 1.00 85.06 80 ILE A O 1
ATOM 614 N N . SER A 1 81 ? -2.809 -11.388 10.396 1.00 72.88 81 SER A N 1
ATOM 615 C CA . SER A 1 81 ? -2.761 -12.020 11.727 1.00 72.88 81 SER A CA 1
ATOM 616 C C . SER A 1 81 ? -1.893 -11.254 12.705 1.00 72.88 81 SER A C 1
ATOM 618 O O . SER A 1 81 ? -0.809 -10.821 12.245 1.00 72.88 81 SER A O 1
#

Organism: NCBI:txid53437

Radius of gyration: 13.91 Å; Cα contacts (8 Å, |Δi|>4): 119; chains: 1; bounding box: 34×30×35 Å

Secondary structure (DSSP, 8-state):
---------S-EEEETTEEEPPPB-TTS-BSBS-SS-TT--SS--TT------B-----TT--EEEEE-TTS--EEEEE--

Solvent-accessible surface area (backbone atoms only — not comparable to full-atom values): 5321 Å² total; per-residue (Å²): 131,89,88,63,91,66,46,62,59,78,51,36,40,33,45,98,89,45,77,44,65,51,38,61,51,99,86,62,44,34,47,39,43,38,87,82,46,94,74,49,64,99,68,77,59,93,92,59,83,79,85,79,54,68,42,68,85,74,66,94,87,57,55,51,34,29,42,39,44,86,96,53,81,66,46,67,78,42,75,55,132

Nearest PDB structures (foldseek):
  7llj-assembly1_K  TM=2.738E-01  e=3.106E+00  Homo sapiens

Mean predicted aligned error: 7.09 Å

pLDDT: mean 80.26, std 14.68, range [35.78, 95.62]

Foldseek 3Di:
DDPDPQPWDQKWKDDPNDIWTFDADPVSHGPWCDDPHPQDDPDADVPDDGDTTGHTDDPPPDQWIWMDDPPDDIDGGHGDD